Protein AF-A0A1E7L8I6-F1 (afdb_monomer)

Organism: NCBI:txid518642

pLDDT: mean 83.67, std 16.28, range [35.84, 96.69]

InterPro domains:
  IPR046183 Protein of unknown function DUF6211 [PF19716] (10-87)

Mean predicted aligned error: 6.9 Å

Sequence (94 aa):
MVTTNTPPSEDQPWAGDLVQLRPGTLENQHPGCWYVVGDIPEPGILELYLEDRHPGYWDFASTAEARDVVRIRRLTLTGARSWTLPATDGG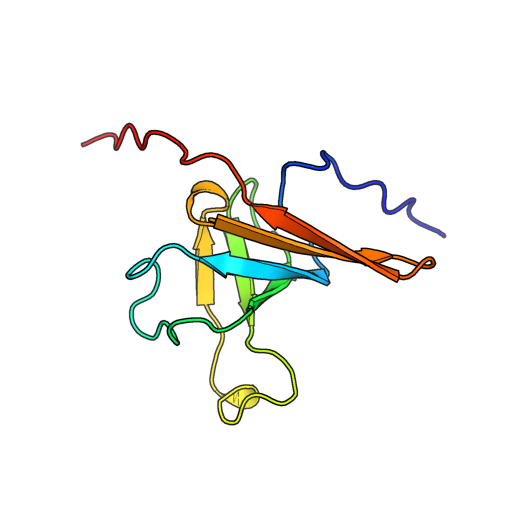RPR

Solvent-accessible surface area (backbone atoms only — not comparable to full-atom values): 5967 Å² total; per-residue (Å²): 133,87,76,81,86,68,73,96,45,93,92,50,91,47,64,72,22,34,34,28,64,49,89,81,76,47,96,86,61,62,87,92,49,58,26,31,25,71,39,62,90,45,95,58,37,33,32,35,29,49,42,87,85,42,94,56,28,93,80,42,76,48,73,47,51,56,75,45,42,40,29,45,34,43,77,53,100,89,46,76,52,72,50,71,52,74,84,63,85,79,81,71,84,129

Nearest PDB structures (foldseek):
  7xn7-assembly1_W  TM=5.944E-01  e=4.214E-01  Komagataella phaffii
  9coj-assembly1_A  TM=6.847E-01  e=1.097E+00  Homo sapiens
  2dnu-assembly1_A  TM=5.806E-01  e=3.034E+00  Homo sapiens
  1ue9-assembly1_A  TM=4.517E-01  e=3.420E+00  Homo sapiens
  2d8j-assembly1_A  TM=4.920E-01  e=7.902E+00  Mus musculus

Foldseek 3Di:
DPPPPDPPDPQFDAQQKWFDFDPPQDPPDDPPFTWGQHHDPDVQKTWTAGPPPDPCRVVDIDIGGRLRTQKIWDQDPVGIDIDGHPNDPDPDDD

Radius of gyration: 13.5 Å; Cα contacts (8 Å, |Δi|>4): 147; chains: 1; bounding box: 34×25×35 Å

Secondary structure (DSSP, 8-state):
-------S-TTS--TT-EEEEPTTSSTT--TT--EEEEEEEETTEEEEEE-TTSTTGGG-EEEEEGGGEEEEEEEETTEEEEEEPPP-------

Structure (mmCIF, N/CA/C/O backbone):
data_AF-A0A1E7L8I6-F1
#
_entry.id   AF-A0A1E7L8I6-F1
#
loop_
_atom_site.group_PDB
_atom_site.id
_atom_site.type_symbol
_atom_site.label_atom_id
_atom_site.label_alt_id
_atom_site.label_comp_id
_atom_site.label_asym_id
_atom_site.label_entity_id
_atom_site.label_seq_id
_atom_site.pdbx_PDB_ins_code
_atom_site.Cartn_x
_atom_site.Cartn_y
_atom_site.Cartn_z
_atom_site.occupancy
_atom_site.B_iso_or_equiv
_atom_site.auth_seq_id
_atom_site.auth_comp_id
_atom_site.auth_asym_id
_atom_site.auth_atom_id
_atom_site.pdbx_PDB_model_num
ATOM 1 N N . MET A 1 1 ? 11.343 15.013 19.275 1.00 35.84 1 MET A N 1
ATOM 2 C CA . MET A 1 1 ? 9.879 15.109 19.444 1.00 35.84 1 MET A CA 1
ATOM 3 C C . MET A 1 1 ? 9.292 13.808 18.946 1.00 35.84 1 MET A C 1
ATOM 5 O O . MET A 1 1 ? 9.532 13.474 17.798 1.00 35.84 1 MET A O 1
ATOM 9 N N . VAL A 1 2 ? 8.617 13.044 19.802 1.00 38.00 2 VAL A N 1
ATOM 10 C CA . VAL A 1 2 ? 7.826 11.895 19.349 1.00 38.00 2 VAL A CA 1
ATOM 11 C C . VAL A 1 2 ? 6.483 12.472 18.928 1.00 38.00 2 VAL A C 1
ATOM 13 O O . VAL A 1 2 ? 5.676 12.830 19.780 1.00 38.00 2 VAL A O 1
ATOM 16 N N . THR A 1 3 ? 6.275 12.657 17.627 1.00 44.69 3 THR A N 1
ATOM 17 C CA . THR A 1 3 ? 4.927 12.865 17.102 1.00 44.69 3 THR A CA 1
ATOM 18 C C . THR A 1 3 ? 4.182 11.564 17.352 1.00 44.69 3 THR A C 1
ATOM 20 O O . THR A 1 3 ? 4.568 10.507 16.858 1.00 44.69 3 THR A O 1
ATOM 23 N N . THR A 1 4 ? 3.181 11.602 18.220 1.00 47.09 4 THR A N 1
ATOM 24 C CA . THR A 1 4 ? 2.319 10.458 18.498 1.00 47.09 4 THR A CA 1
ATOM 25 C C . THR A 1 4 ? 1.617 10.051 17.201 1.00 47.09 4 THR A C 1
ATOM 27 O O . THR A 1 4 ? 0.615 10.659 16.831 1.00 47.09 4 THR A O 1
ATOM 30 N N . ASN A 1 5 ? 2.170 9.041 16.517 1.00 53.03 5 ASN A N 1
ATOM 31 C CA . ASN A 1 5 ? 1.628 8.346 15.343 1.00 53.03 5 ASN A CA 1
ATOM 32 C C . ASN A 1 5 ? 0.366 7.566 15.733 1.00 53.03 5 ASN A C 1
ATOM 34 O O . ASN A 1 5 ? 0.351 6.336 15.731 1.00 53.03 5 ASN A O 1
ATOM 38 N N . THR A 1 6 ? -0.680 8.273 16.146 1.00 56.91 6 THR A N 1
ATOM 39 C CA . THR A 1 6 ? -1.989 7.650 16.325 1.00 56.91 6 THR A CA 1
ATOM 40 C C . THR A 1 6 ? -2.685 7.717 14.971 1.00 56.91 6 THR A C 1
ATOM 42 O O . THR A 1 6 ? -2.940 8.827 14.503 1.00 56.91 6 THR A O 1
ATOM 45 N N . PRO A 1 7 ? -2.945 6.580 14.302 1.00 60.03 7 PRO A N 1
ATOM 46 C CA . PRO A 1 7 ? -3.669 6.591 13.040 1.00 60.03 7 PRO A CA 1
ATOM 47 C C . PRO A 1 7 ? -5.063 7.217 13.247 1.00 60.03 7 PRO A C 1
ATOM 49 O O . PRO A 1 7 ? -5.682 6.988 14.288 1.00 60.03 7 PRO A O 1
ATOM 52 N N . PRO A 1 8 ? -5.570 7.999 12.280 1.00 63.16 8 PRO A N 1
ATOM 53 C CA . PRO A 1 8 ? -6.814 8.764 12.404 1.00 63.16 8 PRO A CA 1
ATOM 54 C C . PRO A 1 8 ? -8.047 7.860 12.549 1.00 63.16 8 PRO A C 1
ATOM 56 O O . PRO A 1 8 ? -9.054 8.280 13.113 1.00 63.16 8 PRO A O 1
ATOM 59 N N . SER A 1 9 ? -7.966 6.617 12.058 1.00 74.44 9 SER A N 1
ATOM 60 C CA . SER A 1 9 ? -8.948 5.543 12.226 1.00 74.44 9 SER A CA 1
ATOM 61 C C . SER A 1 9 ? -8.291 4.188 11.918 1.00 74.44 9 SER A C 1
ATOM 63 O O . SER A 1 9 ? -7.339 4.117 11.135 1.00 74.44 9 SER A O 1
ATOM 65 N N . GLU A 1 10 ? -8.786 3.096 12.511 1.00 76.44 10 GLU A N 1
ATOM 66 C CA . GLU A 1 10 ? -8.369 1.738 12.126 1.00 76.44 10 GLU A CA 1
ATOM 67 C C . GLU A 1 10 ? -8.874 1.350 10.729 1.00 76.44 10 GLU A C 1
ATOM 69 O O . GLU A 1 10 ? -8.263 0.516 10.073 1.00 76.44 10 GLU A O 1
ATOM 74 N N . ASP A 1 11 ? -9.936 1.986 10.237 1.00 82.69 11 ASP A N 1
ATOM 75 C CA . ASP A 1 11 ? -10.551 1.648 8.947 1.00 82.69 11 ASP A CA 1
ATOM 76 C C . ASP A 1 11 ? -10.005 2.478 7.779 1.00 82.69 11 ASP A C 1
ATOM 78 O O . ASP A 1 11 ? -10.565 2.464 6.683 1.00 82.69 11 ASP A O 1
ATOM 82 N N . GLN A 1 12 ? -8.914 3.216 8.000 1.00 87.38 12 GLN A N 1
ATOM 83 C CA . GLN A 1 12 ? -8.259 4.009 6.967 1.00 87.38 12 GLN A CA 1
ATOM 84 C C . GLN A 1 12 ? -6.786 3.613 6.819 1.00 87.38 12 GLN A C 1
ATOM 86 O O . GLN A 1 12 ? -6.091 3.425 7.828 1.00 87.38 12 GLN A O 1
ATOM 91 N N . PRO A 1 13 ? -6.302 3.493 5.569 1.00 92.25 13 PRO A N 1
ATOM 92 C CA . PRO A 1 13 ? -4.887 3.294 5.305 1.00 92.25 13 PRO A CA 1
ATOM 93 C C . PRO A 1 13 ? -4.086 4.511 5.779 1.00 92.25 13 PRO A C 1
ATOM 95 O O . PRO A 1 13 ? -4.546 5.650 5.695 1.00 92.25 13 PRO A O 1
ATOM 98 N N . TRP A 1 14 ? -2.888 4.253 6.291 1.00 91.31 14 TRP A N 1
ATOM 99 C CA . TRP A 1 14 ? -1.945 5.256 6.774 1.00 91.31 14 TRP A CA 1
ATOM 100 C C . TRP A 1 14 ? -0.560 5.029 6.166 1.00 91.31 14 TRP A C 1
ATOM 102 O O . TRP A 1 14 ? -0.252 3.920 5.730 1.00 91.31 14 TRP A O 1
ATOM 112 N N . ALA A 1 15 ? 0.291 6.056 6.168 1.00 92.62 15 ALA A N 1
ATOM 113 C CA . ALA A 1 15 ? 1.686 5.917 5.761 1.00 92.62 15 ALA A CA 1
ATOM 114 C C . ALA A 1 15 ? 2.385 4.785 6.544 1.00 92.62 15 ALA A C 1
ATOM 116 O O . ALA A 1 15 ? 2.279 4.686 7.770 1.00 92.62 15 ALA A O 1
ATOM 117 N N . GLY A 1 16 ? 3.087 3.915 5.823 1.00 91.88 16 GLY A N 1
ATOM 118 C CA . GLY A 1 16 ? 3.709 2.694 6.331 1.00 91.88 16 GLY A CA 1
ATOM 119 C C . GLY A 1 16 ? 2.812 1.451 6.314 1.00 91.88 16 GLY A C 1
ATOM 120 O O . GLY A 1 16 ? 3.316 0.351 6.550 1.00 91.88 16 GLY A O 1
ATOM 121 N N . ASP A 1 17 ? 1.514 1.577 6.023 1.00 94.38 17 ASP A N 1
ATOM 122 C CA . ASP A 1 17 ? 0.668 0.407 5.795 1.00 94.38 17 ASP A CA 1
ATOM 123 C C . ASP A 1 17 ? 0.988 -0.265 4.462 1.00 94.38 17 ASP A C 1
ATOM 125 O O . ASP A 1 17 ? 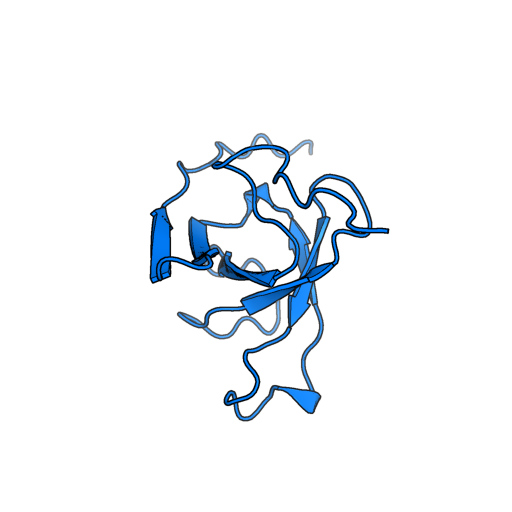1.423 0.353 3.492 1.00 94.38 17 ASP A O 1
ATOM 129 N N . LEU A 1 18 ? 0.677 -1.553 4.409 1.00 95.25 18 LEU A N 1
ATOM 130 C CA . LEU A 1 18 ? 0.589 -2.316 3.180 1.00 95.25 18 LEU A CA 1
ATOM 131 C C . LEU A 1 18 ? -0.881 -2.394 2.765 1.00 95.25 18 LEU A C 1
ATOM 133 O O . LEU A 1 18 ? -1.735 -2.769 3.571 1.00 95.25 18 LEU A O 1
ATOM 137 N N . VAL A 1 19 ? -1.192 -2.094 1.508 1.00 95.31 19 VAL A N 1
ATOM 138 C CA . VAL A 1 19 ? -2.558 -2.124 0.975 1.00 95.31 19 VAL A CA 1
ATOM 139 C C . VAL A 1 19 ? -2.677 -3.014 -0.254 1.00 95.31 19 VAL A C 1
ATOM 141 O O . VAL A 1 19 ? -1.769 -3.094 -1.077 1.00 95.31 19 VAL A O 1
ATOM 144 N N . GLN A 1 20 ? -3.819 -3.681 -0.395 1.00 95.06 20 GLN A N 1
ATOM 145 C CA . GLN A 1 20 ? -4.239 -4.270 -1.667 1.00 95.06 20 GLN A CA 1
ATOM 146 C C . GLN A 1 20 ? -5.380 -3.436 -2.235 1.00 95.06 20 GLN A C 1
ATOM 148 O O . GLN A 1 20 ? -6.302 -3.061 -1.505 1.00 95.06 20 GLN A O 1
ATOM 153 N N . LEU A 1 21 ? -5.320 -3.176 -3.536 1.00 94.06 21 LEU A N 1
ATOM 154 C CA . LEU A 1 21 ? -6.318 -2.396 -4.261 1.00 94.06 21 LEU A CA 1
ATOM 155 C C . LEU A 1 21 ? -7.336 -3.303 -4.953 1.00 94.06 21 LEU A C 1
ATOM 157 O O . LEU A 1 21 ? -7.054 -4.474 -5.236 1.00 94.06 21 LEU A O 1
ATOM 161 N N . ARG A 1 22 ? -8.506 -2.749 -5.277 1.00 92.19 22 ARG A N 1
ATOM 162 C CA . ARG A 1 22 ? -9.438 -3.380 -6.220 1.00 92.19 22 ARG A CA 1
ATOM 163 C C . ARG A 1 22 ? -8.727 -3.648 -7.555 1.00 92.19 22 ARG A C 1
ATOM 165 O O . ARG A 1 22 ? -7.834 -2.895 -7.937 1.00 92.19 22 ARG A O 1
ATOM 172 N N . PRO A 1 23 ? -9.075 -4.723 -8.279 1.00 91.50 23 PRO A N 1
ATOM 173 C CA . PRO A 1 23 ? -8.541 -4.944 -9.619 1.00 91.50 23 PRO A CA 1
ATOM 174 C C . PRO A 1 23 ? -8.911 -3.800 -10.571 1.00 91.50 23 PRO A C 1
ATOM 176 O O . PRO A 1 23 ? -10.068 -3.385 -10.614 1.00 91.50 23 PRO A O 1
ATOM 179 N N . GLY A 1 24 ? -7.943 -3.334 -11.360 1.00 90.94 24 GLY A N 1
ATOM 180 C CA . GLY A 1 24 ? -8.135 -2.271 -12.348 1.00 90.94 24 GLY A CA 1
ATOM 181 C C . GLY A 1 24 ? -8.088 -0.853 -11.774 1.00 90.94 24 GLY A C 1
ATOM 182 O O . GLY A 1 24 ? -8.423 0.085 -12.492 1.00 90.94 24 GLY A O 1
ATOM 183 N N . THR A 1 25 ? -7.684 -0.677 -10.512 1.00 92.62 25 THR A N 1
ATOM 184 C CA . THR A 1 25 ? -7.482 0.655 -9.920 1.00 92.62 25 THR A CA 1
ATOM 185 C C . THR A 1 25 ? -6.313 1.389 -10.575 1.00 92.62 25 THR A C 1
ATOM 187 O O . THR A 1 25 ? -6.413 2.589 -10.805 1.00 92.62 25 THR A O 1
ATOM 190 N N . LEU A 1 26 ? -5.222 0.683 -10.895 1.00 92.56 26 LEU A N 1
ATOM 191 C CA . LEU A 1 26 ? -4.033 1.271 -11.521 1.00 92.56 26 LEU A CA 1
ATOM 192 C C . LEU A 1 26 ? -3.809 0.679 -12.916 1.00 92.56 26 LEU A C 1
ATOM 194 O O . LEU A 1 26 ? -4.054 -0.506 -13.137 1.00 92.56 26 LEU A O 1
ATOM 198 N N . GLU A 1 27 ? -3.286 1.484 -13.842 1.00 86.94 27 GLU A N 1
ATOM 199 C CA . GLU A 1 27 ? -2.956 1.044 -15.207 1.00 86.94 27 GLU A CA 1
ATOM 200 C C . GLU A 1 27 ? -1.883 -0.057 -15.207 1.00 86.94 27 GLU A C 1
ATOM 202 O O . GLU A 1 27 ? -2.053 -1.096 -15.839 1.00 86.94 27 GLU A O 1
ATOM 207 N N . ASN A 1 28 ? -0.831 0.122 -14.404 1.00 84.75 28 ASN A N 1
ATOM 208 C CA . ASN A 1 28 ? 0.243 -0.857 -14.208 1.00 84.75 28 ASN A CA 1
ATOM 209 C C . ASN A 1 28 ? 0.058 -1.642 -12.900 1.00 84.75 28 ASN A C 1
ATOM 211 O O . ASN A 1 28 ? 1.013 -1.907 -12.167 1.00 84.75 28 ASN A O 1
ATOM 215 N N . GLN A 1 29 ? -1.190 -1.962 -12.545 1.00 87.38 29 GLN A N 1
ATOM 216 C CA . GLN A 1 29 ? -1.459 -2.739 -11.341 1.00 87.38 29 GLN A CA 1
ATOM 217 C C . GLN A 1 29 ? -0.858 -4.144 -11.456 1.00 87.38 29 GLN A C 1
ATOM 219 O O . GLN A 1 29 ? -1.039 -4.836 -12.454 1.00 87.38 29 GLN A O 1
ATOM 224 N N . HIS A 1 30 ? -0.217 -4.598 -10.384 1.00 84.25 30 HIS A N 1
ATOM 225 C CA . HIS A 1 30 ? 0.285 -5.951 -10.222 1.00 84.25 30 HIS A CA 1
ATOM 226 C C . HIS A 1 30 ? -0.752 -6.747 -9.410 1.00 84.25 30 HIS A C 1
ATOM 228 O O . HIS A 1 30 ? -0.938 -6.485 -8.216 1.00 84.25 30 HIS A O 1
ATOM 234 N N . PRO A 1 31 ? -1.497 -7.681 -10.031 1.00 79.81 31 PRO A N 1
ATOM 235 C CA . PRO A 1 31 ? -2.587 -8.380 -9.361 1.00 79.81 31 PRO A CA 1
ATOM 236 C C . PRO A 1 31 ? -2.107 -9.150 -8.127 1.00 79.81 31 PRO A C 1
ATOM 238 O O . PRO A 1 31 ? -1.148 -9.913 -8.189 1.00 79.81 31 PRO A O 1
ATOM 241 N N . GLY A 1 32 ? -2.800 -8.970 -7.001 1.00 81.75 32 GLY A N 1
ATOM 242 C CA . GLY A 1 32 ? -2.480 -9.656 -5.746 1.00 81.75 32 GLY A CA 1
ATOM 243 C C . GLY A 1 32 ? -1.270 -9.102 -4.986 1.00 81.75 32 GLY A C 1
ATOM 244 O O . GLY A 1 32 ? -1.010 -9.568 -3.875 1.00 81.75 32 GLY A O 1
ATOM 245 N N . CYS A 1 33 ? -0.569 -8.096 -5.516 1.00 89.75 33 CYS A N 1
ATOM 246 C CA . CYS A 1 33 ? 0.523 -7.437 -4.805 1.00 89.75 33 CYS A CA 1
ATOM 247 C C . CYS A 1 33 ? 0.019 -6.588 -3.637 1.00 89.75 33 CYS A C 1
ATOM 249 O O . CYS A 1 33 ? -1.096 -6.060 -3.646 1.00 89.75 33 CYS A O 1
ATOM 251 N N . TRP A 1 34 ? 0.875 -6.479 -2.625 1.00 93.38 34 TRP A N 1
ATOM 252 C CA . TRP A 1 34 ? 0.772 -5.461 -1.592 1.00 93.38 34 TRP A CA 1
ATOM 253 C C . TRP A 1 34 ? 1.555 -4.232 -2.044 1.00 93.38 34 TRP A C 1
ATOM 255 O O . TRP A 1 34 ? 2.662 -4.356 -2.568 1.00 93.38 34 TRP A O 1
ATOM 265 N N . TYR A 1 35 ? 0.964 -3.064 -1.836 1.00 95.56 35 TYR A N 1
ATOM 266 C CA . TYR A 1 35 ? 1.588 -1.770 -2.064 1.00 95.56 35 TYR A CA 1
ATOM 267 C C . TYR A 1 35 ? 1.886 -1.117 -0.727 1.00 95.56 35 TYR A C 1
ATOM 269 O O . TYR A 1 35 ? 1.047 -1.151 0.168 1.00 95.56 35 TYR A O 1
ATOM 277 N N . VAL A 1 36 ? 3.054 -0.508 -0.593 1.00 95.62 36 VAL A N 1
ATOM 278 C CA . VAL A 1 36 ? 3.397 0.316 0.564 1.00 95.62 36 VAL A CA 1
ATOM 279 C C . VAL A 1 36 ? 2.755 1.684 0.375 1.00 95.62 36 VAL A C 1
ATOM 281 O O . VAL A 1 36 ? 2.982 2.325 -0.649 1.00 95.62 36 VAL A O 1
ATOM 284 N N . VAL A 1 37 ? 1.986 2.143 1.359 1.00 95.81 37 VAL A N 1
ATOM 285 C CA . VAL A 1 37 ? 1.568 3.546 1.443 1.00 95.81 37 VAL A CA 1
ATOM 286 C C . VAL A 1 37 ? 2.776 4.345 1.909 1.00 95.81 37 VAL A C 1
ATOM 288 O O . VAL A 1 37 ? 3.169 4.241 3.069 1.00 95.81 37 VAL A O 1
ATOM 291 N N . GLY A 1 38 ? 3.407 5.094 1.013 1.00 94.69 38 GLY A N 1
ATOM 292 C CA . GLY A 1 38 ? 4.562 5.912 1.378 1.00 94.69 38 GLY A CA 1
ATOM 293 C C . GLY A 1 38 ? 4.148 7.206 2.069 1.00 94.69 38 GLY A C 1
ATOM 294 O O . GLY A 1 38 ? 4.692 7.531 3.123 1.00 94.69 38 GLY A O 1
ATOM 295 N N . ASP A 1 39 ? 3.139 7.883 1.518 1.00 95.44 39 ASP A N 1
ATOM 296 C CA . ASP A 1 39 ? 2.586 9.122 2.063 1.00 95.44 39 ASP A CA 1
ATOM 297 C C . ASP A 1 39 ? 1.099 9.300 1.698 1.00 95.44 39 ASP A C 1
ATOM 299 O O . ASP A 1 39 ? 0.525 8.541 0.909 1.00 95.44 39 ASP A O 1
ATOM 303 N N . ILE A 1 40 ? 0.463 10.305 2.298 1.00 93.94 40 ILE A N 1
ATOM 304 C CA . ILE A 1 40 ? -0.914 10.735 2.044 1.00 93.94 40 ILE A CA 1
ATOM 305 C C . ILE A 1 40 ? -0.868 12.237 1.729 1.00 93.94 40 ILE A C 1
ATOM 307 O O . ILE A 1 40 ? -1.074 13.057 2.629 1.00 93.94 40 ILE A O 1
ATOM 311 N N . PRO A 1 41 ? -0.563 12.622 0.473 1.00 90.88 41 PRO A N 1
ATOM 312 C CA . PRO A 1 41 ? -0.371 14.028 0.110 1.00 90.88 41 PRO A CA 1
ATOM 313 C C . PRO A 1 41 ? -1.646 14.861 0.295 1.00 90.88 41 PRO A C 1
ATOM 315 O O . PRO A 1 41 ? -1.579 16.047 0.616 1.00 90.88 41 PRO A O 1
ATOM 318 N N . GLU A 1 42 ? -2.810 14.232 0.121 1.00 90.81 42 GLU A N 1
ATOM 319 C CA . GLU A 1 42 ? -4.126 14.834 0.315 1.00 90.81 42 GLU A CA 1
ATOM 320 C C . GLU A 1 42 ? -5.071 13.829 0.990 1.00 90.81 42 GLU A C 1
ATOM 322 O O . GLU A 1 42 ? -4.925 12.620 0.789 1.00 90.81 42 GLU A O 1
ATOM 327 N N . PRO A 1 43 ? -6.072 14.281 1.771 1.00 87.62 43 PRO A N 1
ATOM 328 C CA . PRO A 1 43 ? -7.027 13.382 2.411 1.00 87.62 43 PRO A CA 1
ATOM 329 C C . PRO A 1 43 ? -7.684 12.416 1.416 1.00 87.62 43 PRO A C 1
ATOM 331 O O . PRO A 1 43 ? -8.399 12.825 0.506 1.00 87.62 43 PRO A O 1
ATOM 334 N N . GLY A 1 44 ? -7.462 11.117 1.621 1.00 89.31 44 GLY A N 1
ATOM 335 C CA . GLY A 1 44 ? -8.019 10.064 0.772 1.00 89.31 44 GLY A CA 1
ATOM 336 C C . GLY A 1 44 ? -7.217 9.757 -0.494 1.00 89.31 44 GLY A C 1
ATOM 337 O O . GLY A 1 44 ? -7.602 8.828 -1.196 1.00 89.31 44 GLY A O 1
ATOM 338 N N . ILE A 1 45 ? -6.112 10.455 -0.765 1.00 94.69 45 ILE A N 1
ATOM 339 C CA . ILE A 1 45 ? -5.168 10.128 -1.839 1.00 94.69 45 ILE A CA 1
ATOM 340 C C . ILE A 1 45 ? -3.931 9.485 -1.223 1.00 94.69 45 ILE A C 1
ATOM 342 O O . ILE A 1 45 ? -3.318 10.039 -0.318 1.00 94.69 45 ILE A O 1
ATOM 346 N N . LEU A 1 46 ? -3.574 8.305 -1.713 1.00 96.12 46 LEU A N 1
ATOM 347 C CA . LEU A 1 46 ? -2.442 7.522 -1.238 1.00 96.12 46 LEU A CA 1
ATOM 348 C C . LEU A 1 46 ? -1.326 7.583 -2.264 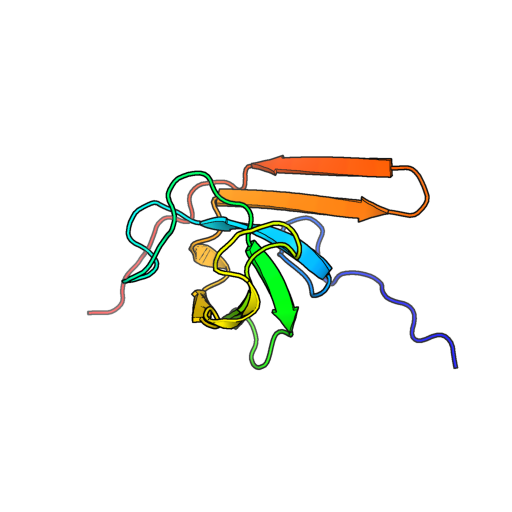1.00 96.12 46 LEU A C 1
ATOM 350 O O . LEU A 1 46 ? -1.574 7.311 -3.438 1.00 96.12 46 LEU A O 1
ATOM 354 N N . GLU A 1 47 ? -0.107 7.863 -1.822 1.00 96.69 47 GLU A N 1
ATOM 355 C CA . GLU A 1 47 ? 1.094 7.583 -2.599 1.00 96.69 47 GLU A CA 1
ATOM 356 C C . GLU A 1 47 ? 1.527 6.135 -2.352 1.00 96.69 47 GLU A C 1
ATOM 358 O O . GLU A 1 47 ? 1.688 5.706 -1.206 1.00 96.69 47 GLU A O 1
ATOM 363 N N . LEU A 1 48 ? 1.687 5.369 -3.430 1.00 96.25 48 LEU A N 1
ATOM 364 C CA . LEU A 1 48 ? 1.905 3.932 -3.395 1.00 96.25 48 LEU A CA 1
ATOM 365 C C . LEU A 1 48 ? 3.207 3.529 -4.078 1.00 96.25 48 LEU A C 1
ATOM 367 O O . LEU A 1 48 ? 3.486 3.914 -5.215 1.00 96.25 48 LEU A O 1
ATOM 371 N N . TYR A 1 49 ? 3.918 2.631 -3.410 1.00 95.44 49 TYR A N 1
ATOM 372 C CA . TYR A 1 49 ? 5.128 1.977 -3.893 1.00 95.44 49 TYR A CA 1
ATOM 373 C C . TYR A 1 49 ? 4.950 0.461 -3.858 1.00 95.44 49 TYR A C 1
ATOM 375 O O . TYR A 1 49 ? 4.072 -0.062 -3.168 1.00 95.44 49 TYR A O 1
ATOM 383 N N . LEU A 1 50 ? 5.786 -0.272 -4.585 1.00 93.69 50 LEU A N 1
ATOM 384 C CA . LEU A 1 50 ? 5.879 -1.720 -4.397 1.00 93.69 50 LEU A CA 1
ATOM 385 C C . LEU A 1 50 ? 6.719 -2.028 -3.147 1.00 93.69 50 LEU A C 1
ATOM 387 O O . LEU A 1 50 ? 7.458 -1.179 -2.656 1.00 93.69 50 LEU A O 1
ATOM 391 N N . GLU A 1 51 ? 6.592 -3.237 -2.600 1.00 89.06 51 GLU A N 1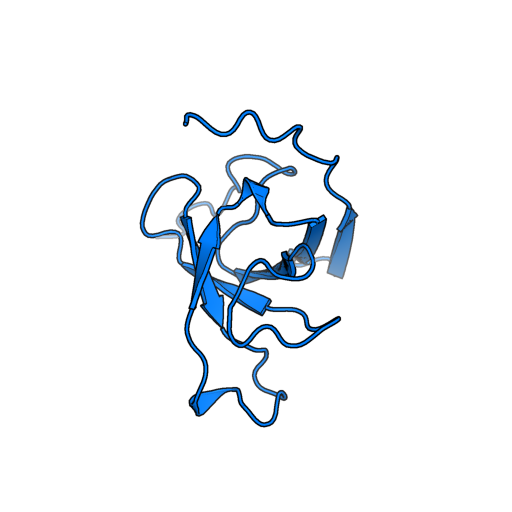
ATOM 392 C CA . GLU A 1 51 ? 7.491 -3.700 -1.534 1.00 89.06 51 GLU A CA 1
ATOM 393 C C . GLU A 1 51 ? 8.940 -3.797 -2.051 1.00 89.06 51 GLU A C 1
ATOM 395 O O . GLU A 1 51 ? 9.164 -4.094 -3.225 1.00 89.06 51 GLU A O 1
ATOM 400 N N . ASP A 1 52 ? 9.922 -3.603 -1.165 1.00 83.56 52 ASP A N 1
ATOM 401 C CA . ASP A 1 52 ? 11.367 -3.581 -1.468 1.00 83.56 52 ASP A CA 1
ATOM 402 C C . ASP A 1 52 ? 11.872 -4.815 -2.238 1.00 83.56 52 ASP A C 1
ATOM 404 O O . ASP A 1 52 ? 12.798 -4.739 -3.044 1.00 83.56 52 ASP A O 1
ATOM 408 N N . ARG A 1 53 ? 11.247 -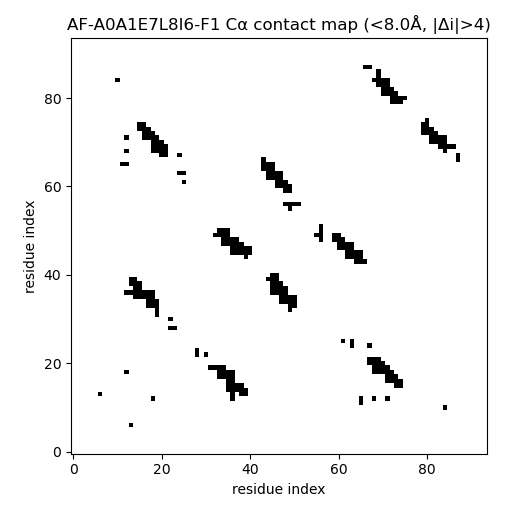5.968 -1.999 1.00 85.19 53 ARG A N 1
ATOM 409 C CA . ARG A 1 53 ? 11.566 -7.249 -2.642 1.00 85.19 53 ARG A CA 1
ATOM 410 C C . ARG A 1 53 ? 10.913 -7.434 -4.006 1.00 85.19 53 ARG A C 1
ATOM 412 O O . ARG A 1 53 ? 11.212 -8.420 -4.681 1.00 85.19 53 ARG A O 1
ATOM 419 N N . HIS A 1 54 ? 9.996 -6.559 -4.407 1.00 86.50 54 HIS A N 1
ATOM 420 C CA . HIS A 1 54 ? 9.345 -6.672 -5.701 1.00 86.50 54 HIS A CA 1
ATOM 421 C C . HIS A 1 54 ? 10.335 -6.292 -6.817 1.00 86.50 54 HIS A C 1
ATOM 423 O O . HIS A 1 54 ? 10.993 -5.258 -6.719 1.00 86.50 54 HIS A O 1
ATOM 429 N N . PRO A 1 55 ? 10.434 -7.065 -7.916 1.00 86.69 55 PRO A N 1
ATOM 430 C CA . PRO A 1 55 ? 11.410 -6.799 -8.980 1.00 86.69 55 PRO A CA 1
ATOM 431 C C . PRO A 1 55 ? 11.243 -5.424 -9.646 1.00 86.69 55 PRO A C 1
ATOM 433 O O . PRO A 1 55 ? 12.211 -4.879 -10.157 1.00 86.69 55 PRO A O 1
ATOM 436 N N . GLY A 1 56 ? 10.032 -4.862 -9.617 1.00 86.31 56 GLY A N 1
ATOM 437 C CA . GLY A 1 56 ? 9.724 -3.512 -10.106 1.00 86.31 56 GLY A CA 1
ATOM 438 C C . GLY A 1 56 ? 9.791 -2.399 -9.052 1.00 86.31 56 GLY A C 1
ATOM 439 O O . GLY A 1 56 ? 9.279 -1.321 -9.321 1.00 86.31 56 GLY A O 1
ATOM 440 N N . TYR A 1 57 ? 10.343 -2.646 -7.855 1.00 85.12 57 TYR A N 1
ATOM 441 C CA . TYR A 1 57 ? 10.374 -1.674 -6.747 1.00 85.12 57 TYR A CA 1
ATOM 442 C C . TYR A 1 57 ? 10.886 -0.290 -7.168 1.00 85.12 57 TYR A C 1
ATOM 444 O O . TYR A 1 57 ? 10.256 0.718 -6.866 1.00 85.12 57 TYR A O 1
ATOM 452 N N . TRP A 1 58 ? 11.998 -0.248 -7.904 1.00 87.12 58 TRP A N 1
ATOM 453 C CA . TRP A 1 58 ? 12.643 1.005 -8.310 1.00 87.12 58 TRP A CA 1
ATOM 454 C C . TRP A 1 58 ? 11.923 1.750 -9.437 1.00 87.12 58 TRP A C 1
ATOM 456 O O . TRP A 1 58 ? 12.162 2.941 -9.615 1.00 87.12 58 TRP A O 1
ATOM 466 N N . ASP A 1 59 ? 11.040 1.069 -10.166 1.00 88.50 59 ASP A N 1
ATOM 467 C CA . ASP A 1 59 ? 10.397 1.592 -11.375 1.00 88.50 59 ASP A CA 1
ATOM 468 C C . ASP A 1 59 ? 8.909 1.904 -11.159 1.00 88.50 59 ASP A C 1
ATOM 470 O O . ASP A 1 59 ? 8.195 2.241 -12.106 1.00 88.50 59 ASP A O 1
ATOM 474 N N . PHE A 1 60 ? 8.416 1.777 -9.923 1.00 89.75 60 PHE A N 1
ATOM 475 C CA . PHE A 1 60 ? 7.006 1.943 -9.605 1.00 89.75 60 PHE A CA 1
ATOM 476 C C . PHE A 1 60 ? 6.779 3.024 -8.553 1.00 89.75 60 PHE A C 1
ATOM 478 O O . PHE A 1 60 ? 7.187 2.902 -7.399 1.00 89.75 60 PHE A O 1
ATOM 485 N N . ALA A 1 61 ? 6.006 4.026 -8.948 1.00 91.56 61 ALA A N 1
ATOM 486 C CA . ALA A 1 61 ? 5.306 4.926 -8.051 1.00 91.56 61 ALA A CA 1
ATOM 487 C C . ALA A 1 61 ? 3.935 5.214 -8.661 1.00 91.56 61 ALA A C 1
ATOM 489 O O . ALA A 1 61 ? 3.802 5.376 -9.878 1.00 91.56 61 ALA A O 1
ATOM 490 N N . SER A 1 62 ? 2.899 5.244 -7.833 1.00 94.75 62 SER A N 1
ATOM 491 C CA . SER A 1 62 ? 1.548 5.546 -8.291 1.00 94.75 62 SER A CA 1
ATOM 492 C C . SER A 1 62 ? 0.734 6.210 -7.194 1.00 94.75 62 SER A C 1
ATOM 494 O O . SER A 1 62 ? 1.144 6.238 -6.036 1.00 94.75 62 SER A O 1
ATOM 496 N N . THR A 1 63 ? -0.437 6.723 -7.552 1.00 95.62 63 THR A N 1
ATOM 497 C CA . THR A 1 63 ? -1.412 7.220 -6.588 1.00 95.62 63 THR A CA 1
ATOM 498 C C . THR A 1 63 ? -2.730 6.479 -6.740 1.00 95.62 63 THR A C 1
ATOM 500 O O . THR A 1 63 ? -3.126 6.100 -7.841 1.00 95.62 63 THR A O 1
ATOM 503 N N . ALA A 1 64 ? -3.408 6.243 -5.621 1.00 95.12 64 ALA A N 1
ATOM 504 C CA . ALA A 1 64 ? -4.736 5.641 -5.601 1.00 95.12 64 ALA A CA 1
ATOM 505 C C . ALA A 1 64 ? -5.620 6.346 -4.582 1.00 95.12 64 ALA A C 1
ATOM 507 O O . ALA A 1 64 ? -5.132 6.927 -3.612 1.00 95.12 64 ALA A O 1
ATOM 508 N N . GLU A 1 65 ? -6.932 6.244 -4.755 1.00 93.94 65 GLU A N 1
ATOM 509 C CA . GLU A 1 65 ? -7.849 6.696 -3.723 1.00 93.94 65 GLU A CA 1
ATOM 510 C C . GLU A 1 65 ? -7.964 5.649 -2.609 1.00 93.94 65 GLU A C 1
ATOM 512 O O . GLU A 1 65 ? -8.048 4.444 -2.855 1.00 93.94 65 GLU A O 1
ATOM 517 N N . ALA A 1 66 ? -8.062 6.099 -1.360 1.00 92.94 66 ALA A N 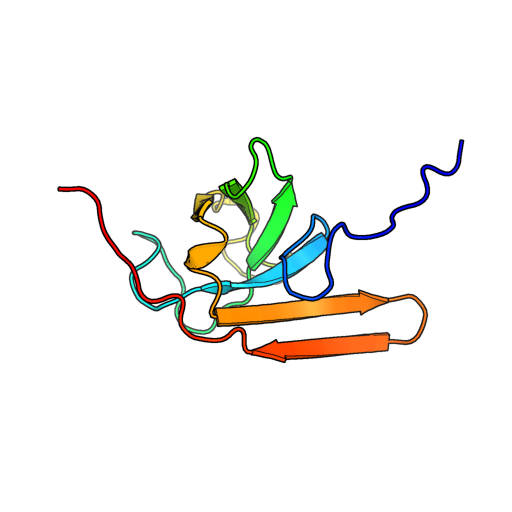1
ATOM 518 C CA . ALA A 1 66 ? -8.250 5.233 -0.201 1.00 92.94 66 ALA A CA 1
ATOM 519 C C . ALA A 1 66 ? -9.516 4.370 -0.317 1.00 92.94 66 ALA A C 1
ATOM 521 O O . ALA A 1 66 ? -9.546 3.249 0.188 1.00 92.94 66 ALA A O 1
ATOM 522 N N . ARG A 1 67 ? -10.543 4.853 -1.035 1.00 91.81 67 ARG A N 1
ATOM 523 C CA . ARG A 1 67 ? -11.760 4.077 -1.312 1.00 91.81 67 ARG A CA 1
ATOM 524 C C . ARG A 1 67 ? -11.497 2.829 -2.144 1.00 91.81 67 ARG A C 1
ATOM 526 O O . ARG A 1 67 ? -12.326 1.929 -2.103 1.00 91.81 67 ARG A O 1
ATOM 533 N N . ASP A 1 68 ? -10.403 2.768 -2.899 1.00 93.38 68 ASP A N 1
ATOM 534 C CA . ASP A 1 68 ? -10.051 1.628 -3.751 1.00 93.38 68 ASP A CA 1
ATOM 535 C C . ASP A 1 68 ? -9.248 0.553 -3.018 1.00 93.38 68 ASP A C 1
ATOM 537 O O . ASP A 1 68 ? -9.015 -0.529 -3.562 1.00 93.38 68 ASP A O 1
ATOM 541 N N . VAL A 1 69 ? -8.877 0.802 -1.762 1.00 93.50 69 VAL A N 1
ATOM 542 C CA . VAL A 1 69 ? -8.260 -0.199 -0.897 1.00 93.50 69 VAL A CA 1
ATOM 543 C C . VAL A 1 69 ? -9.303 -1.236 -0.484 1.00 93.50 69 VAL A C 1
ATOM 545 O O . VAL A 1 69 ? -10.361 -0.915 0.052 1.00 93.50 69 VAL A O 1
ATOM 548 N N . VAL A 1 70 ? -8.990 -2.512 -0.708 1.00 93.81 70 VAL A N 1
ATOM 549 C CA . VAL A 1 70 ? -9.808 -3.650 -0.250 1.00 93.81 70 VAL A CA 1
ATOM 550 C C . VAL A 1 70 ? -9.234 -4.315 0.982 1.00 93.81 70 VAL A C 1
ATOM 552 O O . VA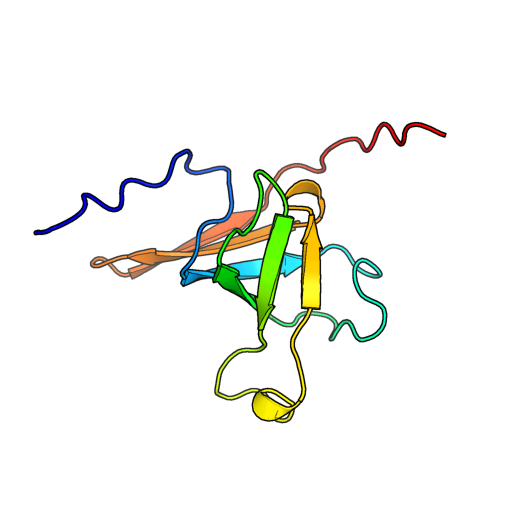L A 1 70 ? -9.960 -4.980 1.717 1.00 93.81 70 VAL A O 1
ATOM 555 N N . ARG A 1 71 ? -7.933 -4.167 1.222 1.00 94.75 71 ARG A N 1
ATOM 556 C CA . ARG A 1 71 ? -7.264 -4.816 2.342 1.00 94.75 71 ARG A CA 1
ATOM 557 C C . ARG A 1 71 ? -6.149 -3.941 2.869 1.00 94.75 71 ARG A C 1
ATOM 559 O O . ARG A 1 71 ? -5.364 -3.427 2.080 1.00 94.75 71 ARG A O 1
ATOM 566 N N . ILE A 1 72 ? -6.060 -3.846 4.188 1.00 94.81 72 ILE A N 1
ATOM 567 C CA . ILE A 1 72 ? -4.955 -3.198 4.889 1.00 94.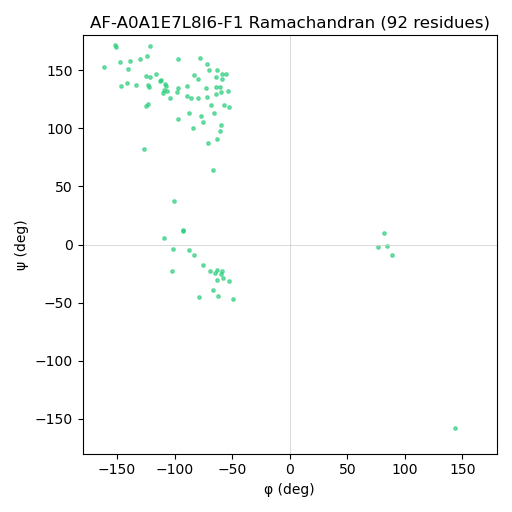81 72 ILE A CA 1
ATOM 568 C C . ILE A 1 72 ? -4.184 -4.272 5.651 1.00 94.81 72 ILE A C 1
ATOM 570 O O . ILE A 1 72 ? -4.764 -5.200 6.226 1.00 94.81 72 ILE A O 1
ATOM 574 N N . ARG A 1 73 ? -2.862 -4.143 5.661 1.00 94.56 73 ARG A N 1
ATOM 575 C CA . ARG A 1 73 ? -1.960 -4.809 6.585 1.00 94.56 73 ARG A CA 1
ATOM 576 C C . ARG A 1 73 ? -1.118 -3.744 7.273 1.00 94.56 73 ARG A C 1
ATOM 578 O O . ARG A 1 73 ? -0.342 -3.051 6.628 1.00 94.56 73 ARG A O 1
ATOM 585 N N . ARG A 1 74 ? -1.240 -3.678 8.595 1.00 92.75 74 ARG A N 1
ATOM 586 C CA . ARG A 1 74 ? -0.495 -2.747 9.440 1.00 92.75 74 ARG A CA 1
ATOM 587 C C . ARG A 1 74 ? 0.519 -3.503 10.276 1.00 92.75 74 ARG A C 1
ATOM 589 O O . ARG A 1 74 ? 0.176 -4.501 10.920 1.00 92.75 74 ARG A O 1
ATOM 596 N N . LEU A 1 75 ? 1.753 -3.017 10.258 1.00 89.25 75 LEU A N 1
ATOM 597 C CA . LEU A 1 75 ? 2.813 -3.477 11.145 1.00 89.25 75 LEU A CA 1
ATOM 598 C C . LEU A 1 75 ? 2.780 -2.634 12.422 1.00 89.25 75 LEU A C 1
ATOM 600 O O . LEU A 1 75 ? 2.772 -1.408 12.376 1.00 89.25 75 LEU A O 1
ATOM 604 N N . THR A 1 76 ? 2.736 -3.297 13.569 1.00 84.56 76 THR A N 1
ATOM 605 C CA . THR A 1 76 ? 2.792 -2.689 14.897 1.00 84.56 76 THR A CA 1
ATOM 606 C C . THR A 1 76 ? 3.982 -3.257 15.663 1.00 84.56 76 THR A C 1
ATOM 608 O O . THR A 1 76 ? 4.598 -4.244 15.260 1.00 84.56 76 THR A O 1
ATOM 611 N N . LEU A 1 77 ? 4.281 -2.674 16.826 1.00 83.50 77 LEU A N 1
ATOM 612 C CA . LEU A 1 77 ? 5.306 -3.206 17.731 1.00 83.50 77 LEU A CA 1
ATOM 613 C C . LEU A 1 77 ? 5.021 -4.647 18.189 1.00 83.50 77 LEU A C 1
ATOM 615 O O . LEU A 1 77 ? 5.940 -5.349 18.597 1.00 83.50 77 LEU A O 1
ATOM 619 N N . THR A 1 78 ? 3.760 -5.084 18.147 1.00 86.56 78 THR A N 1
ATOM 620 C CA . THR A 1 78 ? 3.324 -6.402 18.627 1.00 86.56 78 THR A CA 1
ATOM 621 C C . THR A 1 78 ? 3.106 -7.418 17.508 1.00 86.56 78 THR A C 1
ATOM 623 O O . THR A 1 78 ? 2.835 -8.582 17.800 1.00 86.56 78 THR A O 1
ATOM 626 N N . GLY A 1 79 ? 3.238 -7.019 16.239 1.00 88.88 79 GLY A N 1
ATOM 627 C CA . GLY A 1 79 ? 3.128 -7.916 15.093 1.00 88.88 79 GLY A CA 1
ATOM 628 C C . GLY A 1 79 ? 2.456 -7.274 13.884 1.00 88.88 79 GLY A C 1
ATOM 629 O O . GLY A 1 79 ? 2.415 -6.059 13.737 1.00 88.88 79 GLY A O 1
ATOM 630 N N . ALA A 1 80 ? 1.921 -8.110 12.998 1.00 90.75 80 ALA A N 1
ATOM 631 C CA . ALA A 1 80 ? 1.175 -7.667 11.826 1.00 90.75 80 ALA A CA 1
ATOM 632 C C . ALA A 1 80 ? -0.312 -7.989 11.997 1.00 90.75 80 ALA A C 1
ATOM 634 O O . ALA A 1 80 ? -0.674 -9.121 12.320 1.00 90.75 80 ALA A O 1
ATOM 635 N N . ARG A 1 81 ? -1.182 -7.016 11.720 1.00 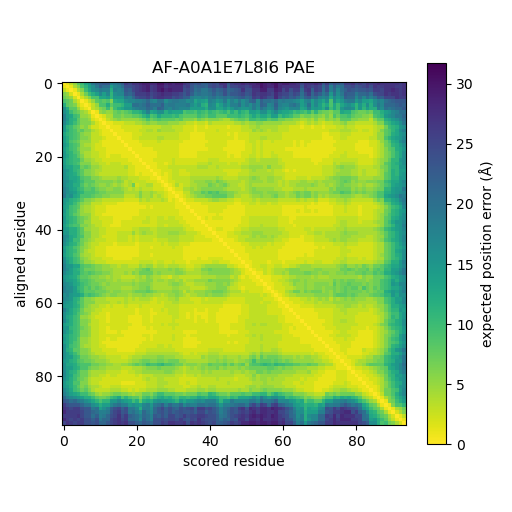91.88 81 ARG A N 1
ATOM 636 C CA . ARG A 1 81 ? -2.634 -7.223 11.612 1.00 91.88 81 ARG A CA 1
ATOM 637 C C . ARG A 1 81 ? -3.049 -7.018 10.162 1.00 91.88 81 ARG A C 1
ATOM 639 O O . ARG A 1 81 ? -2.530 -6.129 9.495 1.00 91.88 81 ARG A O 1
ATOM 646 N N . SER A 1 82 ? -3.979 -7.827 9.661 1.00 94.06 82 SER A N 1
ATOM 647 C CA . SER A 1 82 ? -4.566 -7.638 8.330 1.00 94.06 82 SER A CA 1
ATOM 648 C C . SER A 1 82 ? -6.081 -7.764 8.384 1.00 94.06 82 SER A C 1
ATOM 650 O O . SER A 1 82 ? -6.593 -8.669 9.039 1.00 94.06 82 SER A O 1
ATOM 652 N N . TRP A 1 83 ? -6.790 -6.883 7.685 1.00 94.19 83 TRP A N 1
ATOM 653 C CA . TRP A 1 83 ? -8.250 -6.891 7.602 1.00 94.19 83 TRP A CA 1
ATOM 654 C C . TRP A 1 83 ? -8.716 -6.390 6.238 1.00 94.19 83 TRP A C 1
ATOM 656 O O . TRP A 1 83 ? -7.979 -5.717 5.516 1.00 94.19 83 TRP A O 1
ATOM 666 N N . THR A 1 84 ? -9.931 -6.783 5.878 1.00 94.00 84 THR A N 1
ATOM 667 C CA . THR A 1 84 ? -10.587 -6.401 4.627 1.00 94.00 84 THR A CA 1
ATOM 668 C C . THR A 1 84 ? -11.499 -5.218 4.913 1.00 94.00 84 THR A C 1
ATOM 670 O O . THR A 1 84 ? -12.229 -5.242 5.904 1.00 94.00 84 THR A O 1
ATOM 673 N N . LEU A 1 85 ? -11.465 -4.200 4.058 1.00 88.56 85 LEU A N 1
ATOM 674 C CA . LEU A 1 85 ? -12.401 -3.087 4.136 1.00 88.56 85 LEU A CA 1
ATOM 675 C C . LEU A 1 85 ? -13.716 -3.462 3.440 1.00 88.56 85 LEU A C 1
ATOM 677 O O . LEU A 1 85 ? -13.697 -4.189 2.440 1.00 88.56 85 LEU A O 1
ATOM 681 N N . PRO A 1 86 ? -14.865 -2.978 3.938 1.00 80.06 86 PRO A N 1
ATOM 682 C CA . PRO A 1 86 ? -16.121 -3.130 3.224 1.00 80.06 86 PRO A CA 1
ATOM 683 C C . PRO A 1 86 ? -16.015 -2.470 1.845 1.00 80.06 86 PRO A C 1
ATOM 685 O O . PRO A 1 86 ? -15.328 -1.460 1.667 1.00 80.06 86 PRO A O 1
ATOM 688 N N . ALA A 1 87 ? -16.705 -3.040 0.857 1.00 68.31 87 ALA A N 1
ATOM 689 C CA . ALA A 1 87 ? -16.847 -2.382 -0.431 1.00 68.31 87 ALA A CA 1
ATOM 690 C C . ALA A 1 87 ? -17.489 -1.009 -0.198 1.00 68.31 87 ALA A C 1
ATOM 692 O O . ALA A 1 87 ? -18.573 -0.903 0.370 1.00 68.31 87 ALA A O 1
ATOM 693 N N . THR A 1 88 ? -16.788 0.050 -0.583 1.00 63.59 88 THR A N 1
ATOM 694 C CA . THR A 1 88 ? -17.355 1.393 -0.593 1.00 63.59 88 THR A CA 1
ATOM 695 C C . THR A 1 88 ? -18.234 1.452 -1.830 1.00 63.59 88 THR A C 1
ATOM 697 O O . THR A 1 88 ? -17.709 1.388 -2.943 1.00 63.59 88 THR A O 1
ATOM 700 N N . ASP A 1 89 ? -19.554 1.511 -1.658 1.00 54.34 89 ASP A N 1
ATOM 701 C CA . ASP A 1 89 ? -20.476 1.689 -2.778 1.00 54.34 89 ASP A CA 1
ATOM 702 C C . ASP A 1 89 ? -20.144 3.015 -3.472 1.00 54.34 89 ASP A C 1
ATOM 704 O O . ASP A 1 89 ? -20.401 4.112 -2.972 1.00 54.34 89 ASP A O 1
ATOM 708 N N . GLY A 1 90 ? -19.467 2.898 -4.613 1.00 50.88 90 GLY A N 1
ATOM 709 C CA . GLY A 1 90 ? -18.958 4.011 -5.391 1.00 50.88 90 GLY A CA 1
ATOM 710 C C . GLY A 1 90 ? -20.093 4.768 -6.063 1.00 50.88 90 GLY A C 1
ATOM 711 O O . GLY A 1 90 ? -20.405 4.532 -7.228 1.00 50.88 90 GLY A O 1
ATOM 712 N N . GLY A 1 91 ? -20.673 5.737 -5.361 1.00 38.75 91 GLY A N 1
ATOM 713 C CA . GLY A 1 91 ? -21.319 6.866 -6.013 1.00 38.75 91 GLY A CA 1
ATOM 714 C C . GLY A 1 91 ? -20.264 7.652 -6.792 1.00 38.75 91 GLY A C 1
ATOM 715 O O . GLY A 1 91 ? -19.611 8.531 -6.238 1.00 38.75 91 GLY A O 1
ATOM 716 N N . ARG A 1 92 ? -20.055 7.320 -8.070 1.00 43.94 92 ARG A N 1
ATOM 717 C CA . ARG A 1 92 ? -19.308 8.178 -9.000 1.00 43.94 92 ARG A CA 1
ATOM 718 C C . ARG A 1 92 ? -20.150 9.437 -9.251 1.00 43.94 92 ARG A C 1
ATOM 720 O O . ARG A 1 92 ? -21.255 9.284 -9.780 1.00 43.94 92 ARG A O 1
ATOM 727 N N . PRO A 1 93 ? -19.686 10.661 -8.947 1.00 40.50 93 PRO A N 1
ATOM 728 C CA . PRO A 1 93 ? -20.224 11.814 -9.649 1.00 40.50 93 PRO A CA 1
ATOM 729 C C . PRO A 1 93 ? -19.838 11.673 -11.130 1.00 40.50 93 PRO A C 1
ATOM 731 O O . PRO A 1 93 ? -18.702 11.319 -11.454 1.00 40.50 93 PRO A O 1
ATOM 734 N N . ARG A 1 94 ? -20.844 11.823 -11.996 1.00 44.69 94 ARG A N 1
ATOM 735 C CA . ARG A 1 94 ? -20.693 11.870 -13.453 1.00 44.69 94 ARG A CA 1
ATOM 736 C C . ARG A 1 94 ? -20.013 13.158 -13.887 1.00 44.69 94 ARG A C 1
ATOM 738 O O . ARG A 1 94 ? -20.243 14.178 -13.203 1.00 44.69 94 ARG A O 1
#